Protein AF-A0A061IP29-F1 (afdb_monomer)

Mean predicted aligned error: 4.13 Å

Radius of gyration: 16.08 Å; Cα contacts (8 Å, |Δi|>4): 184; chains: 1; bounding box: 36×37×43 Å

InterPro domains:
  IPR011013 Galactose mutarotase-like domain superfamily [SSF74650] (5-109)

Sequence (109 aa):
DSPYTELYSVRSVQYRSNEATANVSLKDSPYSNAFPSTPVKQLQVQVIYHKNEMLQFKIYDPNDSRYEVPVPLNIPISPSSTTDGRLYDVLIKENPFGIEIRRKSTGTV

Organism: Cricetulus griseus (NCBI:txid10029)

Structure (mmCIF, N/CA/C/O backbone):
data_AF-A0A061IP29-F1
#
_entry.id   AF-A0A061IP29-F1
#
loop_
_atom_site.group_PDB
_atom_site.id
_atom_site.type_symbol
_atom_site.label_atom_id
_atom_site.label_alt_id
_atom_site.label_comp_id
_atom_site.label_asym_id
_atom_site.label_entity_id
_atom_site.label_seq_id
_atom_site.pdbx_PDB_ins_code
_atom_site.Cartn_x
_atom_site.Cartn_y
_atom_site.Cartn_z
_atom_site.occupancy
_atom_site.B_iso_or_equiv
_atom_site.auth_seq_id
_atom_site.auth_comp_id
_atom_site.auth_asym_id
_atom_site.auth_atom_id
_atom_site.pdbx_PDB_model_num
ATOM 1 N N . ASP A 1 1 ? -8.290 -17.298 -24.683 1.00 42.81 1 ASP A N 1
ATOM 2 C CA . ASP A 1 1 ? -7.645 -17.199 -23.363 1.00 42.81 1 ASP A CA 1
ATOM 3 C C . ASP A 1 1 ? -7.734 -15.792 -22.806 1.00 42.81 1 ASP A C 1
ATOM 5 O O . ASP A 1 1 ? -7.699 -14.834 -23.566 1.00 42.81 1 ASP A O 1
ATOM 9 N N . SER A 1 2 ? -8.007 -15.713 -21.505 1.00 47.16 2 SER A N 1
ATOM 10 C CA . SER A 1 2 ? -8.588 -14.574 -20.773 1.00 47.16 2 SER A CA 1
ATOM 11 C C . SER A 1 2 ? -7.750 -13.272 -20.818 1.00 47.16 2 SER A C 1
ATOM 13 O O . SER A 1 2 ? -6.525 -13.349 -20.752 1.00 47.16 2 SER A O 1
ATOM 15 N N . PRO A 1 3 ? -8.377 -12.074 -20.879 1.00 48.31 3 PRO A N 1
ATOM 16 C CA . PRO A 1 3 ? -7.740 -10.785 -21.215 1.00 48.31 3 PRO A CA 1
ATOM 17 C C . PRO A 1 3 ? -6.863 -10.119 -20.132 1.00 48.31 3 PRO A C 1
ATOM 19 O O . PRO A 1 3 ? -6.503 -8.953 -20.287 1.00 48.31 3 PRO A O 1
ATOM 22 N N . TYR A 1 4 ? -6.483 -10.815 -19.056 1.00 57.19 4 TYR A N 1
ATOM 23 C CA . TYR A 1 4 ? -5.685 -10.225 -17.971 1.00 57.19 4 TYR A CA 1
ATOM 24 C C . TYR A 1 4 ? -4.520 -11.131 -17.570 1.00 57.19 4 TYR A C 1
ATOM 26 O O . TYR A 1 4 ? -4.584 -11.864 -16.585 1.00 57.19 4 TYR A O 1
ATOM 34 N N . THR A 1 5 ? -3.426 -11.076 -18.328 1.00 75.56 5 THR A N 1
ATOM 35 C CA . THR A 1 5 ? -2.162 -11.682 -17.895 1.00 75.56 5 THR A CA 1
ATOM 36 C C . THR A 1 5 ? -1.539 -10.793 -16.821 1.00 75.56 5 THR A C 1
ATOM 38 O O . THR A 1 5 ? -0.968 -9.747 -17.121 1.00 75.56 5 THR A O 1
ATOM 41 N N . GLU A 1 6 ? -1.642 -11.187 -15.555 1.00 85.38 6 GLU A N 1
ATOM 42 C CA . GLU A 1 6 ? -0.968 -10.495 -14.454 1.00 85.38 6 GLU A CA 1
ATOM 43 C C . GLU A 1 6 ? 0.554 -10.575 -14.597 1.00 85.38 6 GLU A C 1
ATOM 45 O O . GLU A 1 6 ? 1.142 -11.642 -14.407 1.00 85.38 6 GLU A O 1
ATOM 50 N N . LEU A 1 7 ? 1.203 -9.441 -14.859 1.00 92.31 7 LEU A N 1
ATOM 51 C CA . LEU A 1 7 ? 2.651 -9.385 -15.083 1.00 92.31 7 LEU A CA 1
ATOM 52 C C . LEU A 1 7 ? 3.478 -9.223 -13.808 1.00 92.31 7 LEU A C 1
ATOM 54 O O . LEU A 1 7 ? 4.685 -9.420 -13.855 1.00 92.31 7 LEU A O 1
ATOM 58 N N . TYR A 1 8 ? 2.861 -8.900 -12.674 1.00 94.31 8 TYR A N 1
ATOM 59 C CA . TYR A 1 8 ? 3.559 -8.707 -11.404 1.00 94.31 8 TYR A CA 1
ATOM 60 C C . TYR A 1 8 ? 3.059 -9.683 -10.344 1.00 94.31 8 TYR A C 1
ATOM 62 O O . TYR A 1 8 ? 1.885 -10.050 -10.320 1.00 94.31 8 TYR A O 1
ATOM 70 N N . SER A 1 9 ? 3.968 -10.117 -9.476 1.00 94.81 9 SER A N 1
ATOM 71 C CA . SER A 1 9 ? 3.673 -10.875 -8.256 1.00 94.81 9 SER A CA 1
ATOM 72 C C . SER A 1 9 ? 4.147 -10.097 -7.044 1.00 94.81 9 SER A C 1
ATOM 74 O O . SER A 1 9 ? 5.177 -9.427 -7.117 1.00 94.81 9 SER A O 1
ATOM 76 N N . VAL A 1 10 ? 3.435 -10.219 -5.931 1.00 96.62 10 VAL A N 1
ATOM 77 C CA . VAL A 1 10 ? 3.854 -9.647 -4.653 1.00 96.62 10 VAL A CA 1
ATOM 78 C C . VAL A 1 10 ? 4.395 -10.746 -3.739 1.00 96.62 10 VAL A C 1
ATOM 80 O O . VAL A 1 10 ? 3.966 -11.895 -3.812 1.00 96.62 10 VAL A O 1
ATOM 83 N N . ARG A 1 11 ? 5.384 -10.405 -2.915 1.00 94.38 11 ARG A N 1
ATOM 84 C CA . ARG A 1 11 ? 6.005 -11.273 -1.910 1.00 94.38 11 ARG A CA 1
ATOM 85 C C . ARG A 1 11 ? 6.421 -10.446 -0.701 1.00 94.38 11 ARG A C 1
ATOM 87 O O . ARG A 1 11 ? 6.419 -9.215 -0.743 1.00 94.38 11 ARG A O 1
ATOM 94 N N . SER A 1 12 ? 6.854 -11.134 0.353 1.00 95.75 12 SER A N 1
ATOM 95 C CA . SER A 1 12 ? 7.451 -10.506 1.537 1.00 95.75 12 SER A CA 1
ATOM 96 C C . SER A 1 12 ? 6.533 -9.459 2.173 1.00 95.75 12 SER A C 1
ATOM 98 O O . SER A 1 12 ? 6.996 -8.388 2.559 1.00 95.75 12 SER A O 1
ATOM 100 N N . VAL A 1 13 ? 5.234 -9.759 2.245 1.00 97.75 13 VAL A N 1
ATOM 101 C CA . VAL A 1 13 ? 4.252 -8.883 2.885 1.00 97.75 13 VAL A CA 1
ATOM 102 C C . VAL A 1 13 ? 4.566 -8.788 4.379 1.00 97.75 13 VAL A C 1
ATOM 104 O O . VAL A 1 13 ? 4.702 -9.804 5.060 1.00 97.75 13 VAL A O 1
ATOM 107 N N . GLN A 1 14 ? 4.686 -7.569 4.897 1.00 98.12 14 GLN A N 1
ATOM 108 C CA . GLN A 1 14 ? 4.942 -7.293 6.307 1.00 98.12 14 GLN A CA 1
ATOM 109 C C . GLN A 1 14 ? 3.906 -6.309 6.836 1.00 98.12 14 GLN A C 1
ATOM 111 O O . GLN A 1 14 ? 3.620 -5.295 6.204 1.00 98.12 14 GLN A O 1
ATOM 116 N N . TYR A 1 15 ? 3.390 -6.584 8.031 1.00 97.94 15 TYR A N 1
ATOM 117 C CA . TYR A 1 15 ? 2.466 -5.704 8.738 1.00 97.94 15 TYR A CA 1
ATOM 118 C C . TYR A 1 15 ? 3.117 -5.205 10.023 1.00 97.94 15 TYR A C 1
ATOM 120 O O . TYR A 1 15 ? 3.716 -5.976 10.774 1.00 97.94 15 TYR A O 1
ATOM 128 N N . ARG A 1 16 ? 2.990 -3.906 10.278 1.00 96.25 16 ARG A N 1
ATOM 129 C CA . ARG A 1 16 ? 3.436 -3.226 11.497 1.00 96.25 16 ARG A CA 1
ATOM 130 C C . ARG A 1 16 ? 2.291 -2.383 12.052 1.00 96.25 16 ARG A C 1
ATOM 132 O O . ARG A 1 16 ? 1.238 -2.244 11.430 1.00 96.25 16 ARG A O 1
ATOM 139 N N . SER A 1 17 ? 2.478 -1.816 13.241 1.00 95.25 17 SER A N 1
ATOM 140 C CA . SER A 1 17 ? 1.446 -0.996 13.889 1.00 95.25 17 SER A CA 1
ATOM 141 C C . SER A 1 17 ? 1.080 0.254 13.081 1.00 95.25 17 SER A C 1
ATOM 143 O O . SER A 1 17 ? -0.081 0.654 13.089 1.00 95.25 17 SER A O 1
ATOM 145 N N . ASN A 1 18 ? 2.044 0.834 12.361 1.00 96.69 18 ASN A N 1
ATOM 146 C CA . ASN A 1 18 ? 1.921 2.091 11.619 1.00 96.69 18 ASN A CA 1
ATOM 147 C C . ASN A 1 18 ? 2.051 1.950 10.090 1.00 96.69 18 ASN A C 1
ATOM 149 O O . ASN A 1 18 ? 1.846 2.938 9.382 1.00 96.69 18 ASN A O 1
ATOM 153 N N . GLU A 1 19 ? 2.372 0.760 9.576 1.00 97.75 19 GLU A N 1
ATOM 154 C CA . GLU A 1 19 ? 2.522 0.532 8.137 1.00 97.75 19 GLU A CA 1
ATOM 155 C C . GLU A 1 19 ? 2.245 -0.917 7.702 1.00 97.75 19 GLU A C 1
ATOM 157 O O . GLU A 1 19 ? 2.204 -1.842 8.517 1.00 97.75 19 GLU A O 1
ATOM 162 N N . ALA A 1 20 ? 2.086 -1.115 6.395 1.00 98.31 20 ALA A N 1
ATOM 163 C CA . ALA A 1 20 ? 2.263 -2.399 5.724 1.00 98.31 20 ALA A CA 1
ATOM 164 C C . ALA A 1 20 ? 3.177 -2.230 4.512 1.00 98.31 20 ALA A C 1
ATOM 166 O O . ALA A 1 20 ? 3.095 -1.226 3.804 1.00 98.31 20 ALA A O 1
ATOM 167 N N . THR A 1 21 ? 4.030 -3.213 4.250 1.00 98.56 21 THR A N 1
ATOM 168 C CA . THR A 1 21 ? 4.955 -3.191 3.115 1.00 98.56 21 THR A CA 1
ATOM 169 C C . THR A 1 21 ? 4.923 -4.504 2.355 1.00 98.56 21 THR A C 1
ATOM 171 O O . THR A 1 21 ? 4.582 -5.546 2.913 1.00 98.56 21 THR A O 1
ATOM 174 N N . ALA A 1 22 ? 5.259 -4.459 1.068 1.00 98.44 22 ALA A N 1
ATOM 175 C CA . ALA A 1 22 ? 5.459 -5.661 0.272 1.00 98.44 22 ALA A CA 1
ATOM 176 C C . ALA A 1 22 ? 6.386 -5.403 -0.918 1.00 98.44 22 ALA A C 1
ATOM 178 O O . ALA A 1 22 ? 6.438 -4.294 -1.455 1.00 98.44 22 ALA A O 1
ATOM 179 N N . ASN A 1 23 ? 7.075 -6.450 -1.364 1.00 98.31 23 ASN A N 1
ATOM 180 C CA . ASN A 1 23 ? 7.900 -6.408 -2.565 1.00 98.31 23 ASN A CA 1
ATOM 181 C C . ASN A 1 23 ? 7.068 -6.860 -3.758 1.00 98.31 23 ASN A C 1
ATOM 183 O O . ASN A 1 23 ? 6.450 -7.920 -3.712 1.00 98.31 23 ASN A O 1
ATOM 187 N N . VAL A 1 24 ? 7.086 -6.092 -4.841 1.00 97.81 24 VAL A N 1
ATOM 188 C CA . VAL A 1 24 ? 6.390 -6.411 -6.086 1.00 97.81 2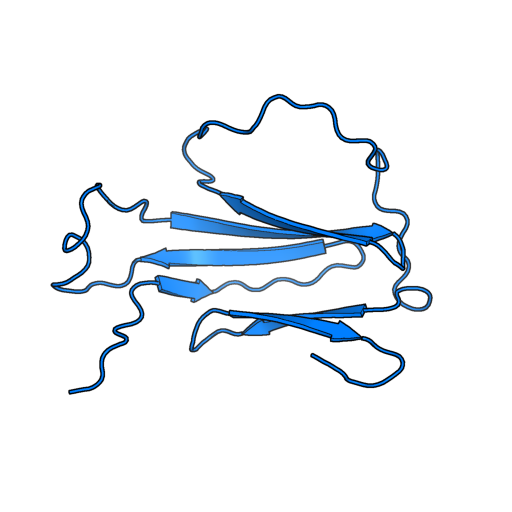4 VAL A CA 1
ATOM 189 C C . VAL A 1 24 ? 7.435 -6.649 -7.170 1.00 97.81 24 VAL A C 1
ATOM 191 O O . VAL A 1 24 ? 8.358 -5.860 -7.349 1.00 97.81 24 VAL A O 1
ATOM 194 N N . SER A 1 25 ? 7.345 -7.776 -7.866 1.00 96.81 25 SER A N 1
ATOM 195 C CA . SER A 1 25 ? 8.331 -8.184 -8.868 1.00 96.81 25 SER A CA 1
ATOM 196 C C . SER A 1 25 ? 7.660 -8.594 -10.165 1.00 96.81 25 SER A C 1
ATOM 198 O O . SER A 1 25 ? 6.657 -9.312 -10.153 1.00 96.81 25 SER A O 1
ATOM 200 N N . LEU A 1 26 ? 8.226 -8.125 -11.275 1.00 95.38 26 LEU A N 1
ATOM 201 C CA . LEU A 1 26 ? 7.826 -8.518 -12.619 1.00 95.38 26 LEU A CA 1
ATOM 202 C C . LEU A 1 26 ? 8.069 -10.023 -12.794 1.00 95.38 26 LEU A C 1
ATOM 204 O O . LEU A 1 26 ? 9.152 -10.522 -12.489 1.00 95.38 26 LEU A O 1
ATOM 208 N N . LYS A 1 27 ? 7.054 -10.740 -13.269 1.00 93.00 27 LYS A N 1
ATOM 209 C CA . LYS A 1 27 ? 7.124 -12.163 -13.602 1.00 93.00 27 LYS A CA 1
ATOM 210 C C . LYS A 1 27 ? 7.865 -12.344 -14.930 1.00 93.00 27 LYS A C 1
ATOM 212 O O . LYS A 1 27 ? 7.795 -11.487 -15.816 1.00 93.00 27 LYS A O 1
ATOM 217 N N . ASP A 1 28 ? 8.505 -13.494 -15.100 1.00 90.56 28 ASP A N 1
ATOM 218 C CA . ASP A 1 28 ? 9.010 -13.909 -16.406 1.00 90.56 28 ASP A CA 1
ATOM 219 C C . ASP A 1 28 ? 7.817 -14.187 -17.330 1.00 90.56 28 ASP A C 1
ATOM 221 O O . ASP A 1 28 ? 7.047 -15.124 -17.118 1.00 90.56 28 ASP A O 1
ATOM 225 N N . SER A 1 29 ? 7.614 -13.324 -18.326 1.00 89.25 29 SER A N 1
ATOM 226 C CA . SER A 1 29 ? 6.483 -13.391 -19.249 1.00 89.25 29 SER A CA 1
ATOM 227 C C . SER A 1 29 ? 6.902 -12.909 -20.639 1.00 89.25 29 SER A C 1
ATOM 229 O O . SER A 1 29 ? 7.613 -11.905 -20.748 1.00 89.25 29 SER A O 1
ATOM 231 N N . PRO A 1 30 ? 6.426 -13.548 -21.726 1.00 86.94 30 PRO A N 1
ATOM 232 C CA . PRO A 1 30 ? 6.640 -13.030 -23.079 1.00 86.94 30 PRO A CA 1
ATOM 233 C C . PRO A 1 30 ? 5.998 -11.646 -23.275 1.00 86.94 30 PRO A C 1
ATOM 235 O O . PRO A 1 30 ? 6.377 -10.911 -24.183 1.00 86.94 30 PRO A O 1
ATOM 238 N N . TYR A 1 31 ? 5.064 -11.261 -22.400 1.00 88.50 31 TYR A N 1
ATOM 239 C CA . TYR A 1 31 ? 4.369 -9.977 -22.435 1.00 88.50 31 TYR A CA 1
ATOM 240 C C . TYR A 1 31 ? 5.020 -8.893 -21.565 1.00 88.50 31 TYR A C 1
ATOM 242 O O . TYR A 1 31 ? 4.506 -7.778 -21.508 1.00 88.50 31 TYR A O 1
ATOM 250 N N . SER A 1 32 ? 6.150 -9.171 -20.904 1.00 86.19 32 SER A N 1
ATOM 251 C CA . SER A 1 32 ? 6.808 -8.209 -20.007 1.00 86.19 32 SER A CA 1
ATOM 252 C C . SER A 1 32 ? 7.190 -6.893 -20.698 1.00 86.19 32 SER A C 1
ATOM 254 O O . SER A 1 32 ? 7.185 -5.850 -20.055 1.00 86.19 32 SER A O 1
ATOM 256 N N . ASN A 1 33 ? 7.442 -6.918 -22.011 1.00 87.06 33 ASN A N 1
ATOM 257 C CA . ASN A 1 33 ? 7.753 -5.734 -22.824 1.00 87.06 33 ASN A CA 1
ATOM 258 C C . ASN A 1 33 ? 6.646 -5.394 -23.839 1.00 87.06 33 ASN A C 1
ATOM 260 O O . ASN A 1 33 ? 6.910 -4.744 -24.845 1.00 87.06 33 ASN A O 1
ATOM 264 N N . ALA A 1 34 ? 5.411 -5.854 -23.615 1.00 87.19 34 ALA A N 1
ATOM 265 C CA . ALA A 1 34 ? 4.291 -5.585 -24.522 1.00 87.19 34 ALA A CA 1
ATOM 266 C C . ALA A 1 34 ? 3.770 -4.134 -24.442 1.00 87.19 34 ALA A C 1
ATOM 268 O O . ALA A 1 34 ? 2.952 -3.731 -25.267 1.00 87.19 34 ALA A O 1
ATOM 269 N N . PHE A 1 35 ? 4.226 -3.353 -23.456 1.00 86.38 35 PHE A N 1
ATOM 270 C CA . PHE A 1 35 ? 3.824 -1.963 -23.231 1.00 86.38 35 PHE A CA 1
ATOM 271 C C . PHE A 1 35 ? 4.933 -0.971 -23.637 1.00 86.38 35 PHE A C 1
ATOM 273 O O . PHE A 1 35 ? 6.100 -1.355 -23.676 1.00 86.38 35 PHE A O 1
ATOM 280 N N . PRO A 1 36 ? 4.607 0.311 -23.913 1.00 88.06 36 PRO A N 1
ATOM 281 C CA . PRO A 1 36 ? 5.514 1.266 -24.573 1.00 88.06 36 PRO A CA 1
ATOM 282 C C . PRO A 1 36 ? 6.822 1.614 -23.840 1.00 88.06 36 PRO A C 1
ATOM 284 O O . PRO A 1 36 ? 7.684 2.270 -24.419 1.00 88.06 36 PRO A O 1
ATOM 287 N N . SER A 1 37 ? 6.971 1.224 -22.573 1.00 91.81 37 SER A N 1
ATOM 288 C CA . SER A 1 37 ? 8.136 1.527 -21.739 1.00 91.81 37 SER A CA 1
ATOM 289 C C . SER A 1 37 ? 8.776 0.260 -21.193 1.00 91.81 37 SER A C 1
ATOM 291 O O . SER A 1 37 ? 8.070 -0.687 -20.845 1.00 91.81 37 SER A O 1
ATOM 293 N N . THR A 1 38 ? 10.093 0.293 -20.989 1.00 93.69 38 THR A N 1
ATOM 294 C CA . THR A 1 38 ? 10.800 -0.749 -20.237 1.00 93.69 38 THR A CA 1
ATOM 295 C C . THR A 1 38 ? 10.217 -0.857 -18.821 1.00 93.69 38 THR A C 1
ATOM 297 O O . THR A 1 38 ? 10.207 0.145 -18.099 1.00 93.69 38 THR A O 1
ATOM 300 N N . PRO A 1 39 ? 9.714 -2.031 -18.399 1.00 95.12 39 PRO A N 1
ATOM 301 C CA . PRO A 1 39 ? 9.131 -2.203 -17.074 1.00 95.12 39 PRO A CA 1
ATOM 302 C C . PRO A 1 39 ? 10.198 -2.109 -15.978 1.00 95.12 39 PRO A C 1
ATOM 304 O O . PRO A 1 39 ? 11.315 -2.614 -16.120 1.00 95.12 39 PRO A O 1
ATOM 307 N N . VAL A 1 40 ? 9.824 -1.531 -14.837 1.00 96.44 40 VAL A N 1
ATOM 308 C CA . VAL A 1 40 ? 10.634 -1.590 -13.617 1.00 96.44 40 VAL A CA 1
ATOM 309 C C . VAL A 1 40 ? 10.433 -2.961 -12.975 1.00 96.44 40 VAL A C 1
ATOM 311 O O . VAL A 1 40 ? 9.327 -3.316 -12.575 1.00 96.44 40 VAL A O 1
ATOM 314 N N . LYS A 1 41 ? 11.502 -3.757 -12.886 1.00 95.88 41 LYS A N 1
ATOM 315 C CA . LYS A 1 41 ? 11.404 -5.163 -12.459 1.00 95.88 41 LYS A CA 1
ATOM 316 C C . LYS A 1 41 ? 11.066 -5.335 -10.982 1.00 95.88 41 LYS A C 1
ATOM 318 O O . LYS A 1 41 ? 10.425 -6.321 -10.630 1.00 95.88 41 LYS A O 1
ATOM 323 N N . GLN A 1 42 ? 11.536 -4.424 -10.136 1.00 97.44 42 GLN A N 1
ATOM 324 C CA . GLN A 1 42 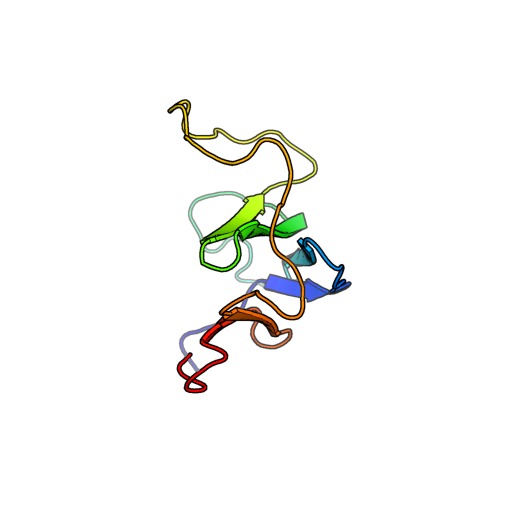? 11.377 -4.475 -8.688 1.00 97.44 42 GLN A CA 1
ATOM 325 C C . GLN A 1 42 ? 10.715 -3.187 -8.221 1.00 97.44 42 GLN A C 1
ATOM 327 O O . GLN A 1 42 ? 11.233 -2.102 -8.450 1.00 97.44 42 GLN A O 1
ATOM 332 N N . LEU A 1 43 ? 9.573 -3.327 -7.571 1.00 98.31 43 LEU A N 1
ATOM 333 C CA . LEU A 1 43 ? 8.797 -2.246 -6.991 1.00 98.31 43 LEU A CA 1
ATOM 334 C C . LEU A 1 43 ? 8.566 -2.552 -5.511 1.00 98.31 43 LEU A C 1
ATOM 336 O O . LEU A 1 43 ? 8.604 -3.710 -5.085 1.00 98.31 43 LEU A O 1
ATOM 340 N N . GLN A 1 44 ? 8.277 -1.520 -4.733 1.00 98.38 44 GLN A N 1
ATOM 341 C CA . GLN A 1 44 ? 7.876 -1.658 -3.342 1.00 98.38 44 GLN A CA 1
ATOM 342 C C . GLN A 1 44 ? 6.509 -1.016 -3.132 1.00 98.38 44 GLN A C 1
ATOM 344 O O . GLN A 1 44 ? 6.254 0.094 -3.597 1.00 98.38 44 GLN A O 1
ATOM 349 N N . VAL A 1 45 ? 5.631 -1.730 -2.432 1.00 98.50 45 VAL A N 1
ATOM 350 C CA . VAL A 1 45 ? 4.394 -1.185 -1.875 1.00 98.50 45 VAL A CA 1
ATOM 351 C C . VAL A 1 45 ? 4.693 -0.753 -0.449 1.00 98.50 45 VAL A C 1
ATOM 353 O O . VAL A 1 45 ? 5.208 -1.548 0.339 1.00 98.50 45 VAL A O 1
ATOM 356 N N . GLN A 1 46 ? 4.323 0.474 -0.105 1.00 98.50 46 GLN A N 1
ATOM 357 C CA . GLN A 1 46 ? 4.272 0.948 1.273 1.00 98.50 46 GLN A CA 1
ATOM 358 C C . GLN A 1 46 ? 2.902 1.559 1.535 1.00 98.50 46 GLN A C 1
ATOM 360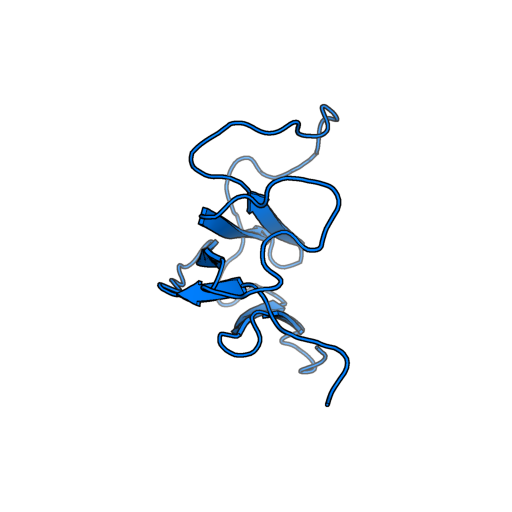 O O . GLN A 1 46 ? 2.453 2.431 0.794 1.00 98.50 46 GLN A O 1
ATOM 365 N N . VAL A 1 47 ? 2.247 1.113 2.598 1.00 98.50 47 VAL A N 1
ATOM 366 C CA . VAL A 1 47 ? 1.000 1.667 3.115 1.00 98.50 47 VAL A CA 1
ATOM 367 C C . VAL A 1 47 ? 1.291 2.264 4.480 1.00 98.50 47 VAL A C 1
ATOM 369 O O . VAL A 1 47 ? 1.756 1.552 5.359 1.00 98.50 47 VAL A O 1
ATOM 372 N N . ILE A 1 48 ? 1.009 3.549 4.667 1.00 98.12 48 ILE A N 1
ATOM 373 C CA . ILE A 1 48 ? 1.229 4.279 5.916 1.00 98.12 48 ILE A CA 1
ATOM 374 C C . ILE A 1 48 ? -0.124 4.591 6.5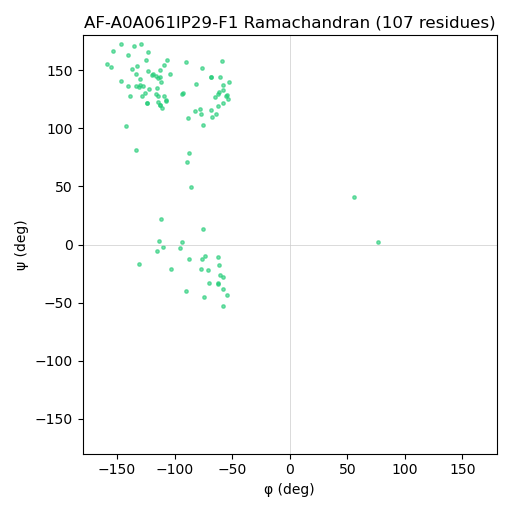54 1.00 98.12 48 ILE A C 1
ATOM 376 O O . ILE A 1 48 ? -1.007 5.176 5.919 1.00 98.12 48 ILE A O 1
ATOM 380 N N . TYR A 1 49 ? -0.277 4.230 7.828 1.00 98.00 49 TYR A N 1
ATOM 381 C CA 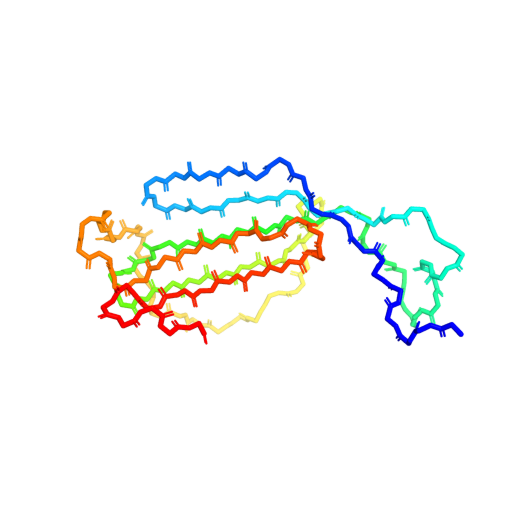. TYR A 1 49 ? -1.484 4.479 8.618 1.00 98.00 49 TYR A CA 1
ATOM 382 C C . TYR A 1 49 ? -1.395 5.838 9.318 1.00 98.00 49 TYR A C 1
ATOM 384 O O . TYR A 1 49 ? -1.189 5.929 10.528 1.00 98.00 49 TYR A O 1
ATOM 392 N N . HIS A 1 50 ? -1.501 6.917 8.542 1.00 97.69 50 HIS A N 1
ATOM 393 C CA . HIS A 1 50 ? -1.270 8.279 9.034 1.00 97.69 50 HIS A CA 1
ATOM 394 C C . HIS A 1 50 ? -2.185 8.672 10.199 1.00 97.69 50 HIS A C 1
ATOM 396 O O . HIS A 1 50 ? -1.695 9.109 11.236 1.00 97.69 50 HIS A O 1
ATOM 402 N N . LYS A 1 51 ? -3.503 8.517 10.040 1.00 98.12 51 LYS A N 1
ATOM 403 C CA . LYS A 1 51 ? -4.526 8.776 11.069 1.00 98.12 51 LYS A CA 1
ATOM 404 C C . LYS A 1 51 ? -5.543 7.641 11.084 1.00 98.12 51 LYS A C 1
ATOM 406 O O . LYS A 1 51 ? -5.573 6.814 10.172 1.00 98.12 51 LYS A O 1
ATOM 411 N N . ASN A 1 52 ? -6.421 7.622 12.081 1.00 98.31 52 ASN A N 1
ATOM 412 C CA . ASN A 1 52 ? -7.460 6.597 12.184 1.00 98.31 52 ASN A CA 1
ATOM 413 C C . ASN A 1 52 ? -8.423 6.598 10.985 1.00 98.31 52 ASN A C 1
ATOM 415 O O . ASN A 1 52 ? -8.979 5.564 10.632 1.00 98.31 52 ASN A O 1
ATOM 419 N N . GLU A 1 53 ? -8.559 7.745 10.337 1.00 98.00 53 GLU A N 1
ATOM 420 C CA . GLU A 1 53 ? -9.429 8.041 9.208 1.00 98.00 53 GLU A CA 1
ATOM 421 C C . GLU A 1 53 ? -8.668 8.272 7.891 1.00 98.00 53 GLU A C 1
ATOM 423 O O . GLU A 1 53 ? -9.294 8.502 6.860 1.00 98.00 53 GLU A O 1
ATOM 428 N N . MET A 1 54 ? -7.329 8.219 7.906 1.00 97.75 54 MET A N 1
ATOM 429 C CA . MET A 1 54 ? -6.490 8.537 6.748 1.00 97.75 54 MET A CA 1
ATOM 430 C C . MET A 1 54 ? -5.323 7.563 6.605 1.00 97.75 54 MET A C 1
ATOM 432 O O . MET A 1 54 ? -4.522 7.411 7.526 1.00 97.75 54 MET A O 1
ATOM 436 N N . LEU A 1 55 ? -5.177 6.994 5.411 1.00 98.06 55 LEU A N 1
ATOM 437 C CA . LEU A 1 55 ? -3.997 6.244 4.984 1.00 98.06 55 LEU A CA 1
ATOM 438 C C . LEU A 1 55 ? -3.413 6.845 3.711 1.00 98.06 55 LEU A C 1
ATOM 440 O O . LEU A 1 55 ? -4.076 7.599 3.001 1.00 98.06 55 LEU A O 1
ATOM 444 N N . GLN A 1 56 ? -2.190 6.445 3.398 1.00 97.62 56 GLN A N 1
ATOM 445 C CA . GLN A 1 56 ? -1.578 6.639 2.090 1.00 97.62 56 GLN A CA 1
ATOM 446 C C . GLN A 1 56 ? -0.941 5.323 1.669 1.00 97.62 56 GLN A C 1
ATOM 448 O O . GLN A 1 56 ? -0.268 4.697 2.481 1.00 97.62 56 GLN A O 1
ATOM 453 N N . PHE A 1 57 ? -1.103 4.919 0.412 1.00 97.62 57 PHE A N 1
ATOM 454 C CA . PHE A 1 57 ? -0.266 3.876 -0.170 1.00 97.62 57 PHE A CA 1
ATOM 455 C C . PHE A 1 57 ? 0.558 4.445 -1.323 1.00 97.62 57 PHE A C 1
ATOM 457 O O . PHE A 1 57 ? 0.104 5.330 -2.048 1.00 97.62 57 PHE A O 1
ATOM 464 N N . LYS A 1 58 ? 1.780 3.944 -1.476 1.00 97.69 58 LYS A N 1
ATOM 465 C CA . LYS A 1 58 ? 2.697 4.276 -2.563 1.00 97.69 58 LYS A CA 1
ATOM 466 C C . LYS A 1 58 ? 3.224 2.980 -3.170 1.00 97.69 58 LYS A C 1
ATOM 468 O O . LYS A 1 58 ? 3.566 2.053 -2.439 1.00 97.69 58 LYS A O 1
ATOM 473 N N . ILE A 1 59 ? 3.293 2.940 -4.498 1.00 98.38 59 ILE A N 1
ATOM 474 C CA . ILE A 1 59 ? 4.058 1.946 -5.253 1.00 98.38 59 ILE A CA 1
ATOM 475 C C . ILE A 1 59 ? 5.187 2.710 -5.928 1.00 98.38 59 ILE A C 1
ATOM 477 O O . ILE A 1 59 ? 4.919 3.645 -6.681 1.00 98.38 59 ILE A O 1
ATOM 481 N N . TYR A 1 60 ? 6.429 2.360 -5.628 1.00 98.50 60 TYR A N 1
ATOM 482 C CA . TYR A 1 60 ? 7.594 3.091 -6.117 1.00 98.50 60 TYR A CA 1
ATOM 483 C C . TYR A 1 60 ? 8.724 2.146 -6.504 1.00 98.50 60 TYR A C 1
ATOM 485 O O . TYR A 1 60 ? 8.720 0.967 -6.143 1.00 98.50 60 TYR A O 1
ATOM 493 N N . ASP A 1 61 ? 9.673 2.678 -7.266 1.00 98.38 61 ASP A N 1
ATOM 494 C CA . ASP A 1 61 ? 10.937 2.014 -7.558 1.00 98.38 61 ASP A CA 1
ATOM 495 C C . ASP A 1 61 ? 11.892 2.254 -6.374 1.00 98.38 61 ASP A C 1
ATOM 497 O O . ASP A 1 61 ? 12.222 3.407 -6.093 1.00 98.38 61 ASP A O 1
ATOM 501 N N . PRO A 1 62 ? 12.291 1.213 -5.621 1.00 97.50 62 PRO A N 1
ATOM 502 C CA . PRO A 1 62 ? 13.195 1.374 -4.487 1.00 97.50 62 PRO A CA 1
ATOM 503 C C . PRO A 1 62 ? 14.657 1.584 -4.913 1.00 97.50 62 PRO A C 1
ATOM 505 O O . PRO A 1 62 ? 15.481 1.927 -4.069 1.00 97.50 62 PRO A O 1
ATOM 508 N N . ASN A 1 63 ? 14.991 1.348 -6.187 1.00 97.88 63 ASN A N 1
ATOM 509 C CA . ASN A 1 63 ? 16.356 1.397 -6.704 1.00 97.88 63 ASN A CA 1
ATOM 510 C C . ASN A 1 63 ? 16.652 2.682 -7.492 1.00 97.88 63 ASN A C 1
ATOM 512 O O . ASN A 1 63 ? 17.822 3.030 -7.644 1.00 97.88 63 ASN A O 1
ATOM 516 N N . ASP A 1 64 ? 15.626 3.374 -7.991 1.00 97.50 64 ASP A N 1
ATOM 517 C CA . ASP A 1 64 ? 15.772 4.626 -8.736 1.00 97.50 64 ASP A CA 1
ATOM 518 C C . ASP A 1 64 ? 14.676 5.640 -8.383 1.00 97.50 64 ASP A C 1
ATOM 520 O O . ASP A 1 64 ? 13.489 5.317 -8.300 1.00 97.50 64 ASP A O 1
ATOM 524 N N . SER A 1 65 ? 15.073 6.899 -8.199 1.00 97.19 65 SER A N 1
ATOM 525 C CA . SER A 1 65 ? 14.143 7.966 -7.836 1.00 97.19 65 SER A CA 1
ATOM 526 C C . SER A 1 65 ? 13.343 8.400 -9.058 1.00 97.19 65 SER A C 1
ATOM 528 O O . SER A 1 65 ? 13.865 9.004 -9.997 1.00 97.19 65 SER A O 1
ATOM 530 N N . ARG A 1 66 ? 12.042 8.112 -9.045 1.00 97.50 66 ARG A N 1
ATOM 531 C CA . ARG A 1 66 ? 11.115 8.544 -10.096 1.00 97.50 66 ARG A CA 1
ATOM 532 C C . ARG A 1 66 ? 10.515 9.900 -9.745 1.00 97.50 66 ARG A C 1
ATOM 534 O O . ARG A 1 66 ? 10.437 10.275 -8.580 1.00 97.50 66 ARG A O 1
ATOM 541 N N . TYR A 1 67 ? 10.057 10.628 -10.761 1.00 97.88 67 TYR A N 1
ATOM 542 C CA . TYR A 1 67 ? 9.352 11.890 -10.545 1.00 97.88 67 TYR A CA 1
ATOM 543 C C . TYR A 1 67 ? 8.177 11.706 -9.572 1.00 97.88 67 TYR A C 1
ATOM 545 O O . TYR A 1 67 ? 7.283 10.891 -9.813 1.00 97.88 67 TYR A O 1
ATOM 553 N N . GLU A 1 68 ? 8.167 12.508 -8.509 1.00 97.31 68 GLU A N 1
ATOM 554 C CA . GLU A 1 68 ? 7.042 12.663 -7.592 1.00 97.31 68 GLU A CA 1
ATOM 555 C C . GLU A 1 68 ? 6.466 14.074 -7.730 1.00 97.31 68 GLU A C 1
ATOM 557 O O . GLU A 1 68 ? 7.197 15.041 -7.949 1.00 97.31 68 GLU A O 1
ATOM 562 N N . VAL A 1 69 ? 5.142 14.198 -7.608 1.00 97.62 69 VAL A N 1
ATOM 563 C CA . VAL A 1 69 ? 4.446 15.483 -7.747 1.00 97.62 69 VAL A CA 1
ATOM 564 C C . VAL A 1 69 ? 4.921 16.446 -6.643 1.00 97.62 69 VAL A C 1
ATOM 566 O O . VAL A 1 69 ? 4.701 16.158 -5.466 1.00 97.62 69 VAL A O 1
ATOM 569 N N . PRO A 1 70 ? 5.521 17.607 -6.977 1.00 96.06 70 PRO A N 1
ATOM 570 C CA . PRO A 1 70 ? 6.137 18.511 -6.005 1.00 96.06 70 PRO A CA 1
ATOM 571 C C . PRO A 1 70 ? 5.109 19.484 -5.410 1.00 96.06 70 PRO A C 1
ATOM 573 O O . PRO A 1 70 ? 5.306 20.699 -5.400 1.00 96.06 70 PRO A O 1
ATOM 576 N N . VAL A 1 71 ? 3.975 18.957 -4.949 1.00 94.56 71 VAL A N 1
ATOM 577 C CA . VAL A 1 71 ? 2.913 19.745 -4.315 1.00 94.56 71 VAL A CA 1
ATOM 578 C C . VAL A 1 71 ? 2.918 19.439 -2.818 1.00 94.56 71 VAL A C 1
ATOM 580 O O . VAL A 1 71 ? 2.800 18.270 -2.448 1.00 94.56 71 VAL A O 1
ATOM 583 N N . PRO A 1 72 ? 3.043 20.452 -1.941 1.00 93.12 72 PRO A N 1
ATOM 584 C CA . PRO A 1 72 ? 3.004 20.234 -0.501 1.00 93.12 72 PRO A CA 1
ATOM 585 C C . PRO A 1 72 ? 1.697 19.568 -0.061 1.00 93.12 72 PRO A C 1
ATOM 587 O O . PRO A 1 72 ? 0.608 20.003 -0.438 1.00 93.12 72 PRO A O 1
ATO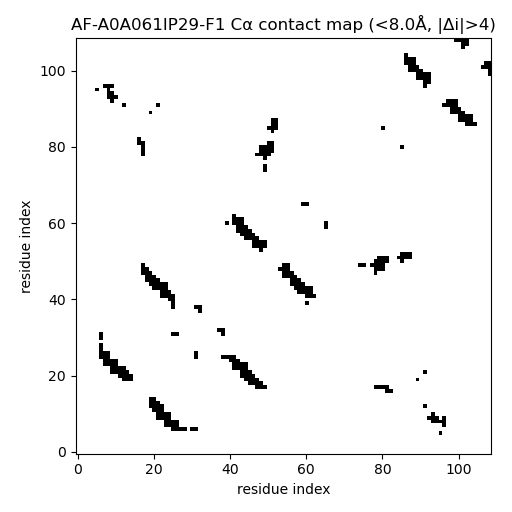M 590 N N . LEU A 1 73 ? 1.808 18.540 0.779 1.00 91.44 73 LEU A N 1
ATOM 591 C CA . LEU A 1 73 ? 0.670 17.861 1.394 1.00 91.44 73 LEU A CA 1
ATOM 592 C C . LEU A 1 73 ? 0.649 18.146 2.897 1.00 91.44 73 LEU A C 1
ATOM 594 O O . LEU A 1 73 ? 1.687 18.140 3.555 1.00 91.44 73 LEU A O 1
ATOM 598 N N . ASN A 1 74 ? -0.542 18.359 3.454 1.00 92.56 74 ASN A N 1
ATOM 599 C CA . ASN A 1 74 ? -0.728 18.519 4.896 1.00 92.56 74 ASN A CA 1
ATOM 600 C C . ASN A 1 74 ? -0.922 17.147 5.563 1.00 92.56 74 ASN A C 1
ATOM 602 O O . ASN A 1 74 ? -2.047 16.719 5.830 1.00 92.56 74 ASN A O 1
ATOM 606 N N . ILE A 1 75 ? 0.184 16.435 5.775 1.00 92.00 75 ILE A N 1
ATOM 607 C CA . ILE A 1 75 ? 0.222 15.084 6.348 1.00 92.00 75 ILE A CA 1
ATOM 608 C C . ILE A 1 75 ? 0.931 15.145 7.712 1.00 92.00 75 ILE A C 1
ATOM 610 O O . ILE A 1 75 ? 1.877 15.922 7.859 1.00 92.00 75 ILE A O 1
ATOM 614 N N . PRO A 1 76 ? 0.507 14.359 8.724 1.00 90.44 76 PRO A N 1
ATOM 615 C CA . PRO A 1 76 ? 1.245 14.243 9.978 1.00 90.44 76 PRO A CA 1
ATOM 616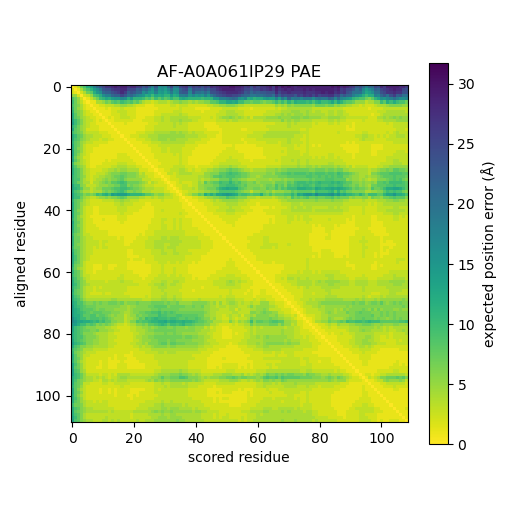 C C . PRO A 1 76 ? 2.713 13.869 9.750 1.00 90.44 76 PRO A C 1
ATOM 618 O O . PRO A 1 76 ? 3.016 13.011 8.927 1.00 90.44 76 PRO A O 1
ATOM 621 N N . ILE A 1 77 ? 3.616 14.473 10.527 1.00 87.00 77 ILE A N 1
ATOM 622 C CA . ILE A 1 77 ? 5.063 14.192 10.457 1.00 87.00 77 ILE A CA 1
ATOM 623 C C . ILE A 1 77 ? 5.358 12.725 10.808 1.00 87.00 77 ILE A C 1
ATOM 625 O O . ILE A 1 77 ? 6.255 12.116 10.233 1.00 87.00 77 ILE A O 1
ATOM 629 N N . SER A 1 78 ? 4.567 12.155 11.719 1.00 92.00 78 SER A N 1
ATOM 630 C CA . SER A 1 78 ? 4.626 10.749 12.107 1.00 92.00 78 SER A CA 1
ATOM 631 C C . SER A 1 78 ? 3.218 10.157 12.146 1.00 92.00 78 SER A C 1
ATOM 633 O O . SER A 1 78 ? 2.280 10.869 12.525 1.00 92.00 78 SER A O 1
ATOM 635 N N . PRO A 1 79 ? 3.054 8.863 11.816 1.00 95.38 79 PRO A N 1
ATOM 636 C CA . PRO A 1 79 ? 1.779 8.174 11.959 1.00 95.38 79 PRO A CA 1
ATOM 637 C C . PRO A 1 79 ? 1.230 8.299 13.383 1.00 95.38 79 PRO A C 1
ATOM 639 O O . PRO A 1 79 ? 1.926 8.000 14.352 1.00 95.38 79 PRO A O 1
ATOM 642 N N . SER A 1 80 ? -0.025 8.726 13.500 1.00 95.75 80 SER A N 1
ATOM 643 C CA . SER A 1 80 ? -0.737 8.873 14.772 1.00 95.75 80 SER A CA 1
ATOM 644 C C . SER A 1 80 ? -1.899 7.888 14.916 1.00 95.75 80 SER A C 1
ATOM 646 O O . SER A 1 80 ? -2.651 7.968 15.887 1.00 95.75 80 SER A O 1
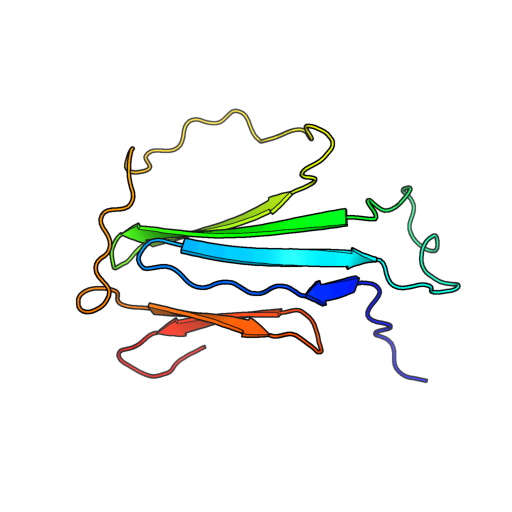ATOM 648 N N . SER A 1 81 ? -2.100 6.991 13.944 1.00 96.62 81 SER A N 1
ATOM 649 C CA . SER A 1 81 ? -3.127 5.954 14.037 1.00 96.62 81 SER A CA 1
ATOM 650 C C . SER A 1 81 ? -2.780 4.920 15.109 1.00 96.62 81 SER A C 1
ATOM 652 O O . SER A 1 81 ? -1.621 4.543 15.276 1.00 96.62 81 SER A O 1
ATOM 654 N N . THR A 1 82 ? -3.798 4.421 15.807 1.00 96.00 82 THR A N 1
ATOM 655 C CA . THR A 1 82 ? -3.676 3.292 16.739 1.00 96.00 82 THR A CA 1
ATOM 656 C C . THR A 1 82 ? -4.428 2.085 16.192 1.00 96.00 82 THR A C 1
ATOM 658 O O . THR A 1 82 ? -5.420 2.239 15.484 1.00 96.00 82 THR A O 1
ATOM 661 N N . THR A 1 83 ? -3.992 0.863 16.509 1.00 93.94 83 THR A N 1
ATOM 662 C CA . THR A 1 83 ? -4.666 -0.365 16.041 1.00 93.94 83 THR A CA 1
ATOM 663 C C . THR A 1 83 ? -6.157 -0.383 16.394 1.00 93.94 83 THR A C 1
ATOM 665 O O . THR A 1 83 ? -6.988 -0.679 15.529 1.00 93.94 83 THR A O 1
ATOM 668 N N . ASP A 1 84 ? -6.500 0.021 17.618 1.00 95.06 84 ASP A N 1
ATOM 669 C CA . ASP A 1 84 ? -7.884 0.023 18.097 1.00 95.06 84 ASP A CA 1
ATOM 670 C C . ASP A 1 84 ? -8.706 1.158 17.481 1.00 95.06 84 ASP A C 1
ATOM 672 O O . ASP A 1 84 ? -9.818 0.928 17.009 1.00 95.06 84 ASP A O 1
ATOM 676 N N . GLY A 1 85 ? -8.144 2.371 17.428 1.00 97.56 85 GLY A N 1
ATOM 677 C CA . GLY A 1 85 ? -8.846 3.565 16.955 1.00 97.56 85 GLY A CA 1
ATOM 678 C C . GLY A 1 85 ? -8.983 3.654 15.437 1.00 97.56 85 GLY A C 1
ATOM 679 O O . GLY A 1 85 ? -9.857 4.366 14.944 1.00 97.56 85 GLY A O 1
ATOM 680 N N . ARG A 1 86 ? -8.137 2.948 14.680 1.00 98.06 86 ARG A N 1
ATOM 681 C CA . ARG A 1 86 ? -8.171 2.943 13.215 1.00 98.06 86 ARG A CA 1
ATOM 682 C C . ARG A 1 86 ? -9.527 2.472 12.706 1.00 98.06 86 ARG A C 1
ATOM 684 O O . ARG A 1 86 ? -10.076 1.501 13.224 1.00 98.06 86 ARG A O 1
ATOM 691 N N . LEU A 1 87 ? -10.044 3.153 11.684 1.00 98.69 87 LEU A N 1
ATOM 692 C CA . LEU A 1 87 ? -11.370 2.924 11.097 1.00 98.69 87 LEU A CA 1
ATOM 693 C C . LEU A 1 87 ? -11.336 2.001 9.871 1.00 98.69 87 LEU A C 1
ATOM 695 O O . LEU A 1 87 ? -12.385 1.676 9.307 1.00 98.69 87 LEU A O 1
ATOM 699 N N . TYR A 1 88 ? -10.143 1.585 9.458 1.00 98.69 88 TYR A N 1
ATOM 700 C CA . TYR A 1 88 ? -9.903 0.758 8.286 1.00 98.69 88 TYR A CA 1
ATOM 701 C C . TYR A 1 88 ? -8.882 -0.347 8.577 1.00 98.69 88 TYR A C 1
ATOM 703 O O . TYR A 1 88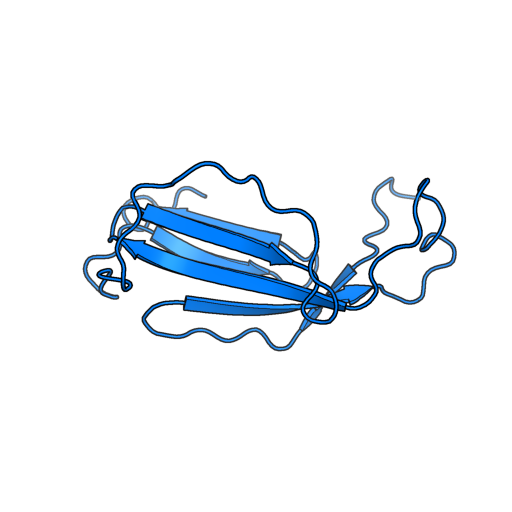 ? -7.978 -0.164 9.389 1.00 98.69 88 TYR A O 1
ATOM 711 N N . ASP A 1 89 ? -9.007 -1.462 7.869 1.00 98.19 89 ASP A N 1
ATOM 712 C CA . ASP A 1 89 ? -7.988 -2.504 7.759 1.00 98.19 89 ASP A CA 1
ATOM 713 C C . ASP A 1 89 ? -7.397 -2.492 6.349 1.00 98.19 89 ASP A C 1
ATOM 715 O O . ASP A 1 89 ? -8.050 -2.060 5.397 1.00 98.19 89 ASP A O 1
ATOM 719 N N . VAL A 1 90 ? -6.161 -2.971 6.216 1.00 98.25 90 VAL A N 1
ATOM 720 C CA . VAL A 1 90 ? -5.483 -3.108 4.924 1.00 98.25 90 VAL A CA 1
ATOM 721 C C . VAL A 1 90 ? -5.000 -4.539 4.760 1.00 98.25 90 VAL A C 1
ATOM 723 O O . VAL A 1 90 ? -4.328 -5.070 5.642 1.00 98.25 90 VAL A O 1
ATOM 726 N N . LEU A 1 91 ? -5.311 -5.136 3.613 1.00 98.12 91 LEU A N 1
ATOM 727 C CA . LEU A 1 91 ? -4.839 -6.450 3.201 1.00 98.12 91 LEU A CA 1
ATOM 728 C C . LEU A 1 91 ? -4.130 -6.337 1.848 1.00 98.12 91 LEU A C 1
ATOM 730 O O . LEU A 1 91 ? -4.726 -5.923 0.853 1.00 98.12 91 LEU A O 1
ATOM 734 N N . ILE A 1 92 ? -2.862 -6.741 1.802 1.00 97.81 92 ILE A N 1
ATOM 735 C CA . ILE A 1 92 ? -2.126 -6.929 0.549 1.00 97.81 92 ILE A CA 1
ATOM 736 C C . ILE A 1 92 ? -2.380 -8.365 0.080 1.00 97.81 92 ILE A C 1
ATOM 738 O O . ILE A 1 92 ? -1.919 -9.321 0.700 1.00 97.81 92 ILE A O 1
ATOM 742 N N . LYS A 1 93 ? -3.159 -8.507 -0.994 1.00 95.31 93 LYS A N 1
ATOM 743 C CA . LYS A 1 93 ? -3.500 -9.782 -1.637 1.00 95.31 93 LYS A CA 1
ATOM 744 C C . LYS A 1 93 ? -2.370 -10.219 -2.554 1.00 95.31 93 LYS A C 1
ATOM 746 O O . LYS A 1 93 ? -1.819 -9.387 -3.272 1.00 95.31 93 LYS A O 1
ATOM 751 N N . GLU A 1 94 ? -2.044 -11.511 -2.523 1.00 91.06 94 GLU A N 1
ATOM 752 C CA . GLU A 1 94 ? -0.874 -12.026 -3.237 1.00 91.06 94 GLU A CA 1
ATOM 753 C C . GLU A 1 94 ? -1.134 -12.477 -4.678 1.00 91.06 94 GLU A C 1
ATOM 755 O O . GLU A 1 94 ? -0.315 -12.202 -5.553 1.00 91.06 94 GLU A O 1
ATOM 760 N N . ASN A 1 95 ? -2.265 -13.141 -4.939 1.00 86.56 95 ASN A N 1
ATOM 761 C CA . ASN A 1 95 ? -2.600 -13.710 -6.249 1.00 86.56 95 ASN A CA 1
ATOM 762 C C . ASN A 1 95 ? -4.110 -13.549 -6.546 1.00 86.56 95 ASN A C 1
ATOM 764 O O . ASN A 1 95 ? -4.902 -14.321 -5.998 1.00 86.56 95 ASN A O 1
ATOM 768 N N . PRO A 1 96 ? -4.536 -12.574 -7.375 1.00 90.25 96 PRO A N 1
ATOM 769 C CA . PRO A 1 96 ? -3.731 -11.491 -7.946 1.00 90.25 96 PRO A CA 1
ATOM 770 C C . PRO A 1 96 ? -3.083 -10.608 -6.883 1.00 90.25 96 PRO A C 1
ATOM 772 O O . PRO A 1 96 ? -3.622 -10.475 -5.779 1.00 90.25 96 PRO A O 1
ATOM 775 N N . PHE A 1 97 ? -2.010 -9.903 -7.256 1.00 93.44 97 PHE A N 1
ATOM 776 C CA . PHE A 1 97 ? -1.594 -8.736 -6.480 1.00 93.44 97 PHE A CA 1
ATOM 777 C C . PHE A 1 97 ? -2.767 -7.749 -6.365 1.00 93.44 97 PHE A C 1
ATOM 779 O O . PHE A 1 97 ? -3.346 -7.336 -7.371 1.00 93.44 97 PHE A O 1
ATOM 786 N N . GLY A 1 98 ? -3.095 -7.339 -5.142 1.00 95.44 98 GLY A N 1
ATOM 787 C CA . GLY A 1 98 ? -4.078 -6.291 -4.899 1.00 95.44 98 GLY A CA 1
ATOM 788 C C . GLY A 1 98 ? -3.919 -5.654 -3.527 1.00 95.44 98 GLY A C 1
ATOM 789 O O . GLY A 1 98 ? -3.406 -6.274 -2.602 1.00 95.44 98 GLY A O 1
ATOM 790 N N . ILE A 1 99 ? -4.388 -4.419 -3.385 1.00 97.81 99 ILE A N 1
ATOM 791 C CA . ILE A 1 99 ? -4.483 -3.733 -2.095 1.00 97.81 99 ILE A CA 1
ATOM 792 C C . ILE A 1 99 ? -5.968 -3.609 -1.774 1.00 97.81 99 ILE A C 1
ATOM 794 O O . ILE A 1 99 ? -6.719 -2.993 -2.525 1.00 97.81 99 ILE A O 1
ATOM 798 N N . GLU A 1 100 ? -6.395 -4.232 -0.685 1.00 98.25 100 GLU A N 1
ATOM 799 C CA . GLU A 1 100 ? -7.765 -4.185 -0.197 1.00 98.25 100 GLU A CA 1
ATOM 800 C C . GLU A 1 100 ? -7.821 -3.322 1.060 1.00 98.25 100 GLU A C 1
ATOM 802 O O . GLU A 1 100 ? -7.106 -3.585 2.026 1.00 98.25 100 GLU A O 1
ATOM 807 N N . ILE A 1 101 ? -8.656 -2.287 1.041 1.00 98.50 101 ILE A N 1
ATOM 808 C CA . ILE A 1 101 ? -8.879 -1.398 2.180 1.00 98.50 101 ILE A CA 1
ATOM 809 C C . ILE A 1 101 ? -10.311 -1.629 2.634 1.00 98.50 101 ILE A C 1
ATOM 811 O O . ILE A 1 101 ? -11.238 -1.428 1.861 1.00 98.50 101 ILE A O 1
ATOM 815 N N . ARG A 1 102 ? -10.499 -2.048 3.882 1.00 98.62 102 ARG A N 1
ATOM 816 C CA . ARG A 1 102 ? -11.816 -2.409 4.407 1.00 98.62 102 ARG A CA 1
ATOM 817 C C . ARG A 1 102 ? -12.220 -1.479 5.533 1.00 98.62 102 ARG A C 1
ATOM 819 O O . ARG A 1 102 ? -11.473 -1.314 6.490 1.00 98.62 102 ARG A O 1
ATOM 826 N N . ARG A 1 103 ? -13.425 -0.914 5.480 1.00 98.56 103 ARG A N 1
ATOM 827 C CA . ARG A 1 103 ? -14.002 -0.150 6.595 1.00 98.56 103 ARG A CA 1
ATOM 828 C C . ARG A 1 103 ? -14.319 -1.094 7.758 1.00 98.56 103 ARG A C 1
ATOM 830 O O . ARG A 1 103 ? -15.235 -1.908 7.648 1.00 98.56 103 ARG A O 1
ATOM 837 N N . LYS A 1 104 ? -13.654 -0.927 8.906 1.00 98.06 104 LYS A N 1
ATOM 838 C CA . LYS A 1 104 ? -13.818 -1.805 10.085 1.00 98.06 104 LYS A CA 1
ATOM 839 C C . LYS A 1 104 ? -15.252 -1.864 10.605 1.00 98.06 104 LYS A C 1
ATOM 841 O O . LYS A 1 104 ? -15.723 -2.925 10.987 1.00 98.06 104 LYS A O 1
ATOM 846 N N . SER A 1 105 ? -15.967 -0.738 10.586 1.00 97.94 105 SER A N 1
ATOM 847 C CA . SER A 1 105 ? -17.310 -0.647 11.175 1.00 97.94 105 SER A CA 1
ATOM 848 C C . SER A 1 105 ? -18.405 -1.391 10.407 1.00 97.94 105 SER A C 1
ATOM 850 O O . SER A 1 105 ? -19.448 -1.681 10.980 1.00 97.94 105 SER A O 1
ATOM 852 N N . THR A 1 106 ? -18.206 -1.662 9.116 1.00 98.12 106 THR A N 1
ATOM 853 C CA . THR A 1 106 ? -19.255 -2.227 8.236 1.00 98.12 106 THR A CA 1
ATOM 854 C C . THR A 1 106 ? -18.778 -3.427 7.429 1.00 98.12 106 THR A C 1
ATOM 856 O O . THR A 1 106 ? -19.596 -4.154 6.879 1.00 98.12 106 THR A O 1
ATOM 859 N N . GLY A 1 107 ? -17.464 -3.623 7.316 1.00 97.75 107 GLY A N 1
ATOM 860 C CA . GLY A 1 107 ? -16.875 -4.623 6.437 1.00 97.75 107 GLY A CA 1
ATOM 861 C C . GLY A 1 107 ? -16.870 -4.242 4.955 1.00 97.75 107 GLY A C 1
ATOM 862 O O . GLY A 1 107 ? -16.401 -5.047 4.157 1.00 97.75 107 GLY A O 1
ATOM 863 N N . THR A 1 108 ? -17.348 -3.051 4.567 1.00 98.06 108 THR A N 1
ATOM 864 C CA . THR A 1 108 ? -17.290 -2.594 3.170 1.00 98.06 108 THR A CA 1
ATOM 865 C C . THR A 1 108 ? -15.844 -2.495 2.694 1.00 98.06 108 THR A C 1
ATOM 867 O O . THR A 1 108 ? -15.007 -1.905 3.382 1.00 98.06 108 THR A O 1
ATOM 870 N N . VAL A 1 109 ? -15.593 -3.070 1.520 1.00 94.75 109 VAL A N 1
ATOM 871 C CA . VAL A 1 109 ? -14.340 -3.017 0.760 1.00 94.75 109 VAL A CA 1
ATOM 872 C C . VAL A 1 109 ? -14.497 -2.030 -0.386 1.00 94.75 109 VAL A C 1
ATOM 874 O O . VAL A 1 109 ? -15.562 -2.093 -1.040 1.00 94.75 109 VAL A O 1
#

Secondary structure (DSSP, 8-state):
--S----EEEEEEEE-SSEEEEEEEE---TTTT-SSSPPPSEEEEEEEEEETTEEEEEEE-SSS------------SS----TTT-SEEEEEEETTEEEEEEETTT---

Solvent-accessible surface area (backbone atoms only — not comparable to full-atom values): 6781 Å² total; per-residue (Å²): 134,79,98,72,81,78,52,54,41,47,45,78,73,45,79,56,84,48,36,37,37,29,41,33,34,55,49,96,52,97,62,58,67,73,53,102,55,87,66,76,54,57,33,35,38,41,33,40,33,42,36,35,89,41,70,49,75,49,77,44,52,83,88,52,92,69,95,69,83,93,64,94,73,100,66,74,97,59,63,68,31,43,81,82,70,32,45,56,46,78,46,80,41,52,87,67,58,45,81,44,59,27,35,62,92,76,64,52,106

pLDDT: mean 93.6, std 9.65, range [42.81, 98.69]

Nearest PDB structures (foldseek):
  3top-assembly2_B  TM=9.765E-01  e=3.090E-11  Homo sapiens
  7xoi-assembly8_O  TM=7.717E-01  e=2.171E-04  Aspergillus sojae NBRC 4239

Foldseek 3Di:
DDDDDQQKFWDDWDDDFFKIKIKIAGDPDPCCPVDPDNDQGIWMWMKGQQALADIDIDIGRPVDDDDDDPDDDPTDPHRPYGPVSRQWDWDQDGVVGDIDIAGPVPRHD